Protein AF-A0A6I5VEW7-F1 (afdb_monomer)

Sequence (113 aa):
MPCRIVDDPEVFFAEQPADVEYAKALCRQCPVRETCLQGALERHEPWGVWGGELIVQGEVVARKRPRGRPRKHPRPEHEVPAQVLAAQTLAAKHLAELHARRALTKSRSERAA

Solvent-accessible surface area (backbone atoms only — not comparable to full-atom values): 6608 Å² total; per-residue (Å²): 105,46,84,77,69,50,93,62,63,60,46,36,61,44,87,50,53,69,45,40,54,48,33,24,60,49,33,62,76,31,92,56,21,68,63,44,31,50,56,38,47,76,67,43,36,59,60,32,52,38,44,42,41,37,30,52,77,34,37,84,41,99,69,68,76,75,89,73,82,79,63,96,66,75,74,80,73,83,71,76,52,69,68,59,58,50,51,55,52,51,53,53,51,52,52,53,50,52,51,52,52,51,51,54,55,51,58,51,55,66,72,73,110

Secondary structure (DSSP, 8-state):
-HHHHSS-GGGGG-SSHHHHHHHHHHHTT-TTHHHHHHHHHHTT--EEEETTEEEETTEEESSPPPSSPPPSSPPP-----HHHHHHHHHHHHHHHHHHHHHHHHHHHHHT--

Radius of gyration: 22.53 Å; Cα contacts (8 Å, |Δi|>4): 111; chains: 1; bounding box: 50×59×38 Å

Nearest PDB structures (foldseek):
  7kuf-assembly1_A  TM=9.473E-01  e=6.372E-09  Mycobacterium tuberculosis
  7kug-assembly2_C  TM=9.776E-01  e=2.924E-07  Mycobacterium tuberculosis H37Rv
  7kim-assembly1_Z  TM=9.119E-01  e=5.141E-07  Mycobacterium tuberculosis
  7kif-assembly1_Z  TM=9.169E-01  e=1.919E-06  Mycobacterium tuberculosis
  8dy9-assembly1_H  TM=8.401E-01  e=6.674E-03  Streptomyces venezuelae

Structure (mmCIF, N/CA/C/O backbone):
data_AF-A0A6I5VEW7-F1
#
_entry.id   AF-A0A6I5VEW7-F1
#
loop_
_atom_site.group_PDB
_atom_site.id
_atom_site.type_symbol
_atom_site.label_atom_id
_atom_site.label_alt_id
_atom_site.label_comp_id
_atom_site.label_asym_id
_atom_site.label_entity_id
_atom_site.label_seq_id
_atom_site.pdbx_PDB_ins_code
_atom_site.Cartn_x
_atom_site.Cartn_y
_atom_site.Cartn_z
_atom_site.occupancy
_atom_site.B_iso_or_equiv
_atom_site.auth_seq_id
_atom_site.auth_comp_id
_atom_site.auth_asym_id
_atom_site.auth_atom_id
_atom_site.pdbx_PDB_model_num
ATOM 1 N N . MET A 1 1 ? 0.199 -12.367 10.425 1.00 78.88 1 MET A N 1
ATOM 2 C CA . MET A 1 1 ? 0.376 -10.909 10.223 1.00 78.88 1 MET A CA 1
ATOM 3 C C . MET A 1 1 ? 1.711 -10.671 9.521 1.00 78.88 1 MET A C 1
ATOM 5 O O . MET A 1 1 ? 2.720 -10.711 10.212 1.00 78.88 1 MET A O 1
ATOM 9 N N . PRO A 1 2 ? 1.742 -10.469 8.189 1.00 84.19 2 PRO A N 1
ATOM 10 C CA . PRO A 1 2 ? 2.981 -10.393 7.398 1.00 84.19 2 PRO A CA 1
ATOM 11 C C . PRO A 1 2 ? 4.003 -9.373 7.920 1.00 84.19 2 PRO A C 1
ATOM 13 O O . PRO A 1 2 ? 5.163 -9.709 8.112 1.00 84.19 2 PRO A O 1
ATOM 16 N N . CYS A 1 3 ? 3.559 -8.165 8.273 1.00 84.25 3 CYS A N 1
ATOM 17 C CA . CYS A 1 3 ? 4.425 -7.091 8.776 1.00 84.25 3 CYS A CA 1
ATOM 18 C C . CYS A 1 3 ? 5.067 -7.333 10.154 1.00 84.25 3 CYS A C 1
ATOM 20 O O . CYS A 1 3 ? 5.865 -6.517 10.591 1.00 84.25 3 CYS A O 1
ATOM 22 N N . ARG A 1 4 ? 4.723 -8.425 10.850 1.00 85.94 4 ARG A N 1
ATOM 23 C CA . ARG A 1 4 ? 5.343 -8.812 12.132 1.00 85.94 4 ARG A CA 1
ATOM 24 C C . ARG A 1 4 ? 6.229 -10.054 12.040 1.00 85.94 4 ARG A C 1
ATOM 26 O O . ARG A 1 4 ? 6.861 -10.395 13.030 1.00 85.94 4 ARG A O 1
ATOM 33 N N . ILE A 1 5 ? 6.192 -10.768 10.914 1.00 87.06 5 ILE A N 1
ATOM 34 C CA . ILE A 1 5 ? 6.901 -12.047 10.731 1.00 87.06 5 ILE A CA 1
ATOM 35 C C . ILE A 1 5 ? 8.001 -11.971 9.675 1.00 87.06 5 ILE A C 1
ATOM 37 O O . ILE A 1 5 ? 8.804 -12.888 9.584 1.00 87.06 5 ILE A O 1
ATOM 41 N N . VAL A 1 6 ? 7.998 -10.931 8.842 1.00 88.00 6 VAL A N 1
ATOM 42 C CA . VAL A 1 6 ? 9.108 -10.657 7.931 1.00 88.00 6 VAL A CA 1
ATOM 43 C C . VAL A 1 6 ? 10.298 -10.194 8.767 1.00 88.00 6 VAL A C 1
ATOM 45 O O . VAL A 1 6 ? 10.125 -9.354 9.648 1.00 88.00 6 VAL A O 1
ATOM 48 N N . ASP A 1 7 ? 11.479 -10.741 8.477 1.00 86.06 7 ASP A N 1
ATOM 49 C CA . ASP A 1 7 ? 12.713 -10.462 9.223 1.00 86.06 7 ASP A CA 1
ATOM 50 C C . ASP A 1 7 ? 13.131 -8.985 9.148 1.00 86.06 7 ASP A C 1
ATOM 52 O O . ASP A 1 7 ? 13.680 -8.446 10.107 1.00 86.06 7 ASP A O 1
ATOM 56 N N . ASP A 1 8 ? 12.837 -8.327 8.023 1.00 88.69 8 ASP A N 1
ATOM 57 C CA . ASP A 1 8 ? 13.146 -6.919 7.786 1.00 88.69 8 ASP A CA 1
ATOM 58 C C . ASP A 1 8 ? 11.873 -6.046 7.699 1.00 88.69 8 ASP A C 1
ATOM 60 O O . ASP A 1 8 ? 11.175 -6.062 6.676 1.00 88.69 8 ASP A O 1
ATOM 64 N N . PRO A 1 9 ? 11.542 -5.263 8.745 1.00 90.06 9 PRO A N 1
ATOM 65 C CA . PRO A 1 9 ? 10.408 -4.344 8.720 1.00 90.06 9 PRO A CA 1
ATOM 66 C C . PRO A 1 9 ? 10.613 -3.141 7.783 1.00 90.06 9 PRO A C 1
ATOM 68 O O . PRO A 1 9 ? 9.616 -2.544 7.363 1.00 90.06 9 PRO A O 1
ATOM 71 N N . GLU A 1 10 ? 11.851 -2.807 7.396 1.00 92.88 10 GLU A N 1
ATOM 72 C CA . GLU A 1 10 ? 12.149 -1.674 6.505 1.00 92.88 10 GLU A CA 1
ATOM 73 C C . GLU A 1 10 ? 11.561 -1.871 5.102 1.00 92.88 10 GLU A C 1
ATOM 75 O O . GLU A 1 10 ? 11.325 -0.905 4.377 1.00 92.88 10 GLU A O 1
ATOM 80 N N . VAL A 1 11 ? 11.211 -3.106 4.726 1.00 94.00 11 VAL A N 1
ATOM 81 C CA . VAL A 1 11 ? 10.547 -3.396 3.448 1.00 94.00 11 VAL A CA 1
ATOM 82 C C . VAL A 1 11 ? 9.243 -2.607 3.266 1.00 94.00 11 VAL A C 1
ATOM 84 O O . VAL A 1 11 ? 8.923 -2.182 2.157 1.00 94.00 11 VAL A O 1
ATOM 87 N N . PHE A 1 12 ? 8.488 -2.349 4.342 1.00 95.81 12 PHE A N 1
ATOM 88 C CA . PHE A 1 12 ? 7.243 -1.565 4.281 1.00 95.81 12 PHE A CA 1
ATOM 89 C C . PHE A 1 12 ? 7.499 -0.059 4.145 1.00 95.81 12 PHE A C 1
ATOM 91 O O . PHE A 1 12 ? 6.587 0.706 3.831 1.00 95.81 12 PHE A O 1
ATOM 98 N N . PHE A 1 13 ? 8.751 0.345 4.307 1.00 95.44 13 PHE A N 1
ATOM 99 C CA . PHE A 1 13 ? 9.279 1.697 4.250 1.00 95.44 13 PHE A CA 1
ATOM 100 C C . PHE A 1 13 ? 10.259 1.820 3.069 1.00 95.44 13 PHE A C 1
ATOM 102 O O . PHE A 1 13 ? 11.284 2.495 3.118 1.00 95.44 13 PHE A O 1
ATOM 109 N N . ALA A 1 14 ? 9.944 1.160 1.954 1.00 92.44 14 ALA A N 1
ATOM 110 C CA . ALA A 1 14 ? 10.850 1.120 0.821 1.00 92.44 14 ALA A CA 1
ATOM 111 C C . ALA A 1 14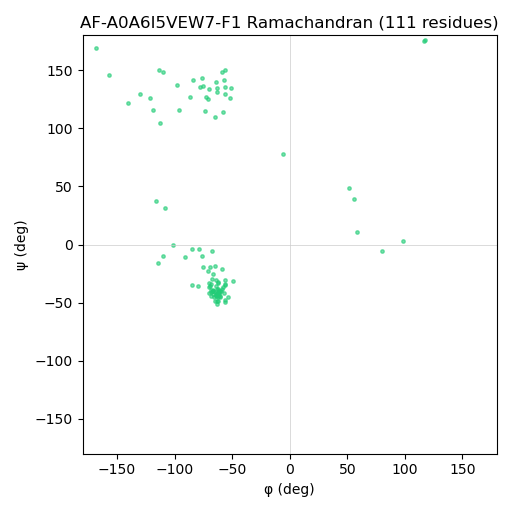 ? 10.882 2.413 -0.015 1.00 92.44 14 ALA A C 1
ATOM 113 O O . ALA A 1 14 ? 9.873 3.070 -0.322 1.00 92.44 14 ALA A O 1
ATOM 114 N N . GLU A 1 15 ? 12.080 2.748 -0.496 1.00 89.31 15 GLU A N 1
ATOM 115 C CA . GLU A 1 15 ? 12.274 3.872 -1.403 1.00 89.31 15 GLU A CA 1
ATOM 116 C C . GLU A 1 15 ? 12.030 3.536 -2.875 1.00 89.31 15 GLU A C 1
ATOM 118 O O . GLU A 1 15 ? 11.529 4.385 -3.621 1.00 89.31 15 GLU A O 1
ATOM 123 N N . GLN A 1 16 ? 12.373 2.323 -3.301 1.00 91.19 16 GLN A N 1
ATOM 124 C CA . GLN A 1 16 ? 12.299 1.934 -4.703 1.00 91.19 16 GLN A CA 1
ATOM 125 C C . GLN A 1 16 ? 10.885 1.483 -5.088 1.00 91.19 16 GLN A C 1
ATOM 127 O O . GLN A 1 16 ? 10.233 0.773 -4.322 1.00 91.19 16 GLN A O 1
ATOM 132 N N . PRO A 1 17 ? 10.396 1.827 -6.297 1.00 93.06 17 PRO A N 1
ATOM 133 C CA . PRO A 1 17 ? 9.074 1.394 -6.744 1.00 93.06 17 PRO A CA 1
ATOM 134 C C . PRO A 1 17 ? 8.868 -0.128 -6.733 1.00 93.06 17 PRO A C 1
ATOM 136 O O . PRO A 1 17 ? 7.765 -0.575 -6.441 1.00 93.06 17 PRO A O 1
ATOM 139 N N . ALA A 1 18 ? 9.904 -0.917 -7.040 1.00 92.56 18 ALA A N 1
ATOM 140 C CA . ALA A 1 18 ? 9.813 -2.379 -7.039 1.00 92.56 18 ALA A CA 1
ATOM 141 C C . ALA A 1 18 ? 9.565 -2.935 -5.628 1.00 92.56 18 ALA A C 1
ATOM 143 O O . ALA A 1 18 ? 8.669 -3.754 -5.431 1.00 92.56 18 ALA A O 1
ATOM 144 N N . ASP A 1 19 ? 10.296 -2.417 -4.646 1.00 94.25 19 ASP A N 1
ATOM 145 C CA . ASP A 1 19 ? 10.211 -2.849 -3.253 1.00 94.25 19 ASP A CA 1
ATOM 146 C C . ASP A 1 19 ? 8.888 -2.416 -2.604 1.00 94.25 19 ASP A C 1
ATOM 148 O O . ASP A 1 19 ? 8.301 -3.162 -1.825 1.00 94.25 19 ASP A O 1
ATOM 152 N N . VAL A 1 20 ? 8.338 -1.262 -3.005 1.00 95.94 20 VAL A N 1
ATOM 153 C CA . VAL A 1 20 ? 6.976 -0.854 -2.617 1.00 95.94 20 VAL A CA 1
ATOM 154 C C . VAL A 1 20 ? 5.937 -1.866 -3.104 1.00 95.94 20 VAL A C 1
ATOM 156 O O . VAL A 1 20 ? 5.046 -2.251 -2.348 1.00 95.94 20 VAL A O 1
ATOM 159 N N . GLU A 1 21 ? 6.026 -2.320 -4.355 1.00 95.94 21 GLU A N 1
ATOM 160 C CA . GLU A 1 21 ? 5.084 -3.315 -4.881 1.00 95.94 21 GLU A CA 1
ATOM 161 C C . GLU A 1 21 ? 5.262 -4.689 -4.216 1.00 95.94 21 GLU A C 1
ATOM 163 O O . GLU A 1 21 ? 4.270 -5.381 -3.959 1.00 95.94 21 GLU A O 1
ATOM 168 N N . TYR A 1 22 ? 6.496 -5.048 -3.855 1.00 94.94 22 TYR A N 1
ATOM 169 C CA . TYR A 1 22 ? 6.782 -6.228 -3.042 1.00 94.94 22 TYR A CA 1
ATOM 170 C C . TYR A 1 22 ? 6.137 -6.130 -1.649 1.00 94.94 22 TYR A C 1
ATOM 172 O O . TYR A 1 22 ? 5.383 -7.022 -1.250 1.00 94.94 22 TYR A O 1
ATOM 180 N N . ALA A 1 23 ? 6.312 -5.009 -0.949 1.00 96.25 23 ALA A N 1
ATOM 181 C CA . ALA A 1 23 ? 5.686 -4.761 0.347 1.00 96.25 23 ALA A CA 1
ATOM 182 C C . ALA A 1 23 ? 4.152 -4.805 0.281 1.00 96.25 23 ALA A C 1
ATOM 184 O O . ALA A 1 23 ? 3.503 -5.393 1.152 1.00 96.25 23 ALA A O 1
ATOM 185 N N . LYS A 1 24 ? 3.544 -4.261 -0.783 1.00 96.44 24 LYS A N 1
ATOM 186 C CA . LYS A 1 24 ? 2.095 -4.383 -1.012 1.00 96.44 24 LYS A CA 1
ATOM 187 C C . LYS A 1 24 ? 1.670 -5.839 -1.180 1.00 96.44 24 LYS A C 1
ATOM 189 O O . LYS A 1 24 ? 0.648 -6.241 -0.623 1.00 96.44 24 LYS A O 1
ATOM 194 N N . ALA A 1 25 ? 2.431 -6.641 -1.927 1.00 95.25 25 ALA A N 1
ATOM 195 C CA . ALA A 1 25 ? 2.143 -8.062 -2.118 1.00 95.25 25 ALA A CA 1
ATOM 196 C C . ALA A 1 25 ? 2.200 -8.854 -0.801 1.00 95.25 25 ALA A C 1
ATOM 198 O O . ALA A 1 25 ? 1.319 -9.680 -0.553 1.00 95.25 25 ALA A O 1
ATOM 199 N N . LEU A 1 26 ? 3.166 -8.550 0.069 1.00 94.25 26 LEU A N 1
ATOM 200 C CA . LEU A 1 26 ? 3.223 -9.104 1.423 1.00 94.25 26 LEU A CA 1
ATOM 201 C C . LEU A 1 26 ? 2.009 -8.666 2.251 1.00 94.25 26 LEU A C 1
ATOM 203 O O . LEU A 1 26 ? 1.320 -9.495 2.847 1.00 94.25 26 LEU A O 1
ATOM 207 N N . CYS A 1 27 ? 1.696 -7.367 2.251 1.00 95.25 27 CYS A N 1
ATOM 208 C CA . CYS A 1 27 ? 0.606 -6.806 3.047 1.00 95.25 27 CYS A CA 1
ATOM 209 C C . CYS A 1 27 ? -0.777 -7.343 2.628 1.00 95.25 27 CYS A C 1
ATOM 211 O O . CYS A 1 27 ? -1.649 -7.530 3.477 1.00 95.25 27 CYS A O 1
ATOM 213 N N . ARG A 1 28 ? -0.975 -7.685 1.345 1.00 93.50 28 ARG A N 1
ATOM 214 C CA . ARG A 1 28 ? -2.234 -8.247 0.816 1.00 93.50 28 ARG A CA 1
ATOM 215 C C . ARG A 1 28 ? -2.674 -9.560 1.476 1.00 93.50 28 ARG A C 1
ATOM 217 O O . ARG A 1 28 ? -3.864 -9.863 1.442 1.00 93.50 28 ARG A O 1
ATOM 224 N N . GLN A 1 29 ? -1.755 -10.288 2.108 1.00 92.00 29 GLN A N 1
ATOM 225 C CA . GLN A 1 29 ? -2.030 -11.536 2.833 1.00 92.00 29 GLN A CA 1
ATOM 226 C C . GLN A 1 29 ? -2.502 -11.300 4.282 1.00 92.00 29 GLN A C 1
ATOM 228 O O . GLN A 1 29 ? -2.804 -12.240 5.014 1.00 92.00 29 GLN A O 1
ATOM 233 N N . CYS A 1 30 ? -2.525 -10.046 4.737 1.00 95.56 30 CYS A N 1
ATOM 234 C CA . CYS A 1 30 ? -2.926 -9.685 6.088 1.00 95.56 30 CYS A CA 1
ATOM 235 C C . CYS A 1 30 ? -4.466 -9.694 6.237 1.00 95.56 30 CYS A C 1
ATOM 237 O O . CYS A 1 30 ? -5.153 -9.137 5.383 1.00 95.56 30 CYS A O 1
ATOM 239 N N . PRO A 1 31 ? -5.035 -10.262 7.318 1.00 95.75 31 PRO A N 1
ATOM 240 C CA . PRO A 1 31 ? -6.487 -10.279 7.523 1.00 95.75 31 PRO A CA 1
ATOM 241 C C . PRO A 1 31 ? -7.077 -8.931 7.974 1.00 95.75 31 PRO A C 1
ATOM 243 O O . PRO A 1 31 ? -8.270 -8.716 7.823 1.00 95.75 31 PRO A O 1
ATOM 246 N N . VAL A 1 32 ? -6.268 -8.009 8.511 1.00 96.75 32 VAL A N 1
ATOM 247 C CA . VAL A 1 32 ? -6.733 -6.722 9.081 1.00 96.75 32 VAL A CA 1
ATOM 248 C C . VAL A 1 32 ? -6.355 -5.518 8.214 1.00 96.75 32 VAL A C 1
ATOM 250 O O . VAL A 1 32 ? -6.070 -4.431 8.716 1.00 96.75 32 VAL A O 1
ATOM 253 N N . ARG A 1 33 ? -6.288 -5.715 6.895 1.00 97.06 33 ARG A N 1
ATOM 254 C CA . ARG A 1 33 ? -5.826 -4.697 5.937 1.00 97.06 33 ARG A CA 1
ATOM 255 C C . ARG A 1 33 ? -6.608 -3.398 6.021 1.00 97.06 33 ARG A C 1
ATOM 257 O O . ARG A 1 33 ? -5.996 -2.340 6.090 1.00 97.06 33 ARG A O 1
ATOM 264 N N . GLU A 1 34 ? -7.931 -3.495 6.049 1.00 97.56 34 GLU A N 1
ATOM 265 C CA . GLU A 1 34 ? -8.823 -2.334 6.063 1.00 97.56 34 GLU A CA 1
ATOM 266 C C . GLU A 1 34 ? -8.616 -1.498 7.326 1.00 97.56 34 GLU A C 1
ATOM 268 O O . GLU A 1 34 ? -8.322 -0.311 7.232 1.00 97.56 34 GLU A O 1
ATOM 273 N N . THR A 1 35 ? -8.643 -2.125 8.506 1.00 98.00 35 THR A N 1
ATOM 274 C CA . THR A 1 35 ? -8.390 -1.442 9.784 1.00 98.00 35 THR A CA 1
ATOM 275 C C . THR A 1 35 ? -6.979 -0.855 9.855 1.00 98.00 35 THR A C 1
ATOM 277 O O . THR A 1 35 ? -6.788 0.244 10.366 1.00 98.00 35 THR A O 1
ATOM 280 N N . CYS A 1 36 ? -5.981 -1.563 9.318 1.00 97.88 36 CYS A N 1
ATOM 281 C CA . CYS A 1 36 ? -4.604 -1.078 9.255 1.00 97.88 36 CYS A CA 1
ATOM 282 C C . CYS A 1 36 ? -4.474 0.173 8.373 1.00 97.88 36 CYS A C 1
ATOM 284 O O . CYS A 1 36 ? -3.799 1.119 8.776 1.00 97.88 36 CYS A O 1
ATOM 286 N N . LEU A 1 37 ? -5.134 0.189 7.209 1.00 98.12 37 LEU A N 1
ATOM 287 C CA . LEU A 1 37 ? -5.168 1.352 6.325 1.00 98.12 37 LEU A CA 1
ATOM 288 C C . LEU A 1 37 ? -5.894 2.526 6.984 1.00 98.12 37 LEU A C 1
ATOM 290 O O . LEU A 1 37 ? -5.349 3.622 7.013 1.00 98.12 37 LEU A O 1
ATOM 294 N N . GLN A 1 38 ? -7.079 2.292 7.556 1.00 98.50 38 GLN A N 1
ATOM 295 C CA . GLN A 1 38 ? -7.845 3.335 8.247 1.00 98.50 38 GLN A CA 1
ATOM 296 C C . GLN A 1 38 ? -7.024 3.991 9.358 1.00 98.50 38 GLN A C 1
ATOM 298 O O . GLN A 1 38 ? -6.860 5.206 9.358 1.00 98.50 38 GLN A O 1
ATOM 303 N N . GLY A 1 39 ? -6.395 3.195 10.227 1.00 98.25 39 G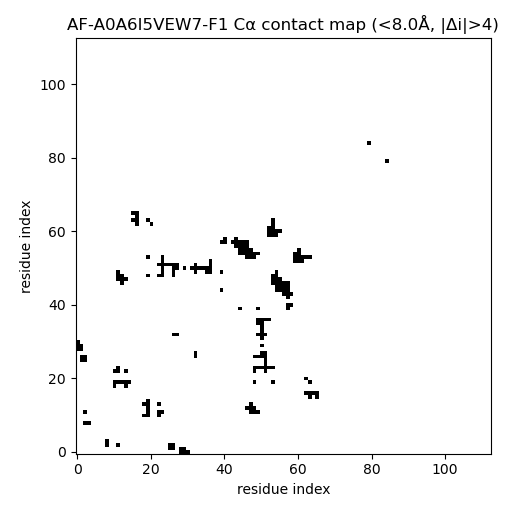LY A N 1
ATOM 304 C CA . GLY A 1 39 ? -5.561 3.746 11.293 1.00 98.25 39 GLY A CA 1
A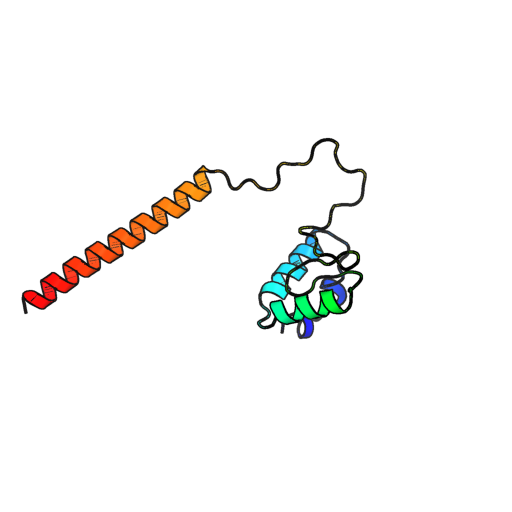TOM 305 C C . GLY A 1 39 ? -4.360 4.545 10.773 1.00 98.25 39 GLY A C 1
ATOM 306 O O . GLY A 1 39 ? -3.940 5.502 11.418 1.00 98.25 39 GLY A O 1
ATOM 307 N N . ALA A 1 40 ? -3.783 4.173 9.627 1.00 98.31 40 ALA A N 1
ATOM 308 C CA . ALA A 1 40 ? -2.686 4.932 9.026 1.00 98.31 40 ALA A CA 1
ATOM 309 C C . ALA A 1 40 ? -3.153 6.285 8.461 1.00 98.31 40 ALA A C 1
ATOM 311 O O . ALA A 1 40 ? -2.445 7.280 8.599 1.00 98.31 40 ALA A O 1
ATOM 312 N N . LEU A 1 41 ? -4.358 6.336 7.887 1.00 98.50 41 LEU A N 1
ATOM 313 C CA . LEU A 1 41 ? -4.973 7.577 7.411 1.00 98.50 41 LEU A CA 1
ATOM 314 C C . LEU A 1 41 ? -5.351 8.503 8.572 1.00 98.50 41 LEU A C 1
ATOM 316 O O . LEU A 1 41 ? -5.030 9.684 8.534 1.00 98.50 41 LEU A O 1
ATOM 320 N N . GLU A 1 42 ? -5.943 7.972 9.644 1.00 98.38 42 GLU A N 1
ATOM 321 C CA . GLU A 1 42 ? -6.280 8.746 10.850 1.00 98.38 42 GLU A CA 1
ATOM 322 C C . GLU A 1 42 ? -5.045 9.424 11.464 1.00 98.38 42 GLU A C 1
ATOM 324 O O . GLU A 1 42 ? -5.086 10.593 11.853 1.00 98.38 42 GLU A O 1
ATOM 329 N N . ARG A 1 43 ? -3.914 8.707 11.505 1.00 98.06 43 ARG A N 1
ATOM 330 C CA . ARG A 1 43 ? -2.634 9.240 11.999 1.00 98.06 43 ARG A CA 1
ATOM 331 C C . ARG A 1 43 ? -1.906 10.130 10.995 1.00 98.06 43 ARG A C 1
ATOM 333 O O . ARG A 1 43 ? -0.875 10.689 11.355 1.00 98.06 43 ARG A O 1
ATOM 340 N N . HIS A 1 44 ? -2.433 10.275 9.780 1.00 97.62 44 HIS A N 1
ATOM 341 C CA . HIS A 1 44 ? -1.781 10.984 8.683 1.00 97.62 44 HIS A CA 1
ATOM 342 C C . HIS A 1 44 ? -0.356 10.477 8.467 1.00 97.62 44 HIS A C 1
ATOM 344 O O . HIS A 1 44 ? 0.589 11.269 8.412 1.00 97.62 44 HIS A O 1
ATOM 350 N N . GLU A 1 45 ? -0.192 9.149 8.393 1.00 98.00 45 GLU A N 1
ATOM 351 C CA . GLU A 1 45 ? 1.151 8.591 8.324 1.00 98.00 45 GLU A CA 1
ATOM 352 C C . GLU A 1 45 ? 1.914 9.185 7.139 1.00 98.00 45 GLU A C 1
ATOM 354 O O . GLU A 1 45 ? 1.407 9.222 6.014 1.00 98.00 45 GLU A O 1
ATOM 359 N N . PRO A 1 46 ? 3.136 9.692 7.360 1.00 96.81 46 PRO A N 1
ATOM 360 C CA . PRO A 1 46 ? 3.803 10.493 6.348 1.00 96.81 46 PRO A CA 1
ATOM 361 C C . PRO A 1 46 ? 4.174 9.657 5.125 1.00 96.81 46 PRO A C 1
ATOM 363 O O . PRO A 1 46 ? 4.234 10.193 4.015 1.00 96.81 46 PRO A O 1
ATOM 366 N N . TRP A 1 47 ? 4.431 8.359 5.315 1.00 96.56 47 TRP A N 1
ATOM 367 C CA . TRP A 1 47 ? 4.801 7.448 4.243 1.00 96.56 47 TRP A CA 1
ATOM 368 C C . TRP A 1 47 ? 4.756 5.963 4.659 1.00 96.56 47 TRP A C 1
ATOM 370 O O . TRP A 1 47 ? 4.649 5.626 5.840 1.00 96.56 47 TRP A O 1
ATOM 380 N N . GLY A 1 48 ? 4.864 5.071 3.670 1.00 96.69 48 GLY A N 1
ATOM 381 C CA . GLY A 1 48 ? 5.021 3.621 3.858 1.00 96.69 48 GLY A CA 1
ATOM 382 C C . GLY A 1 48 ? 3.861 2.807 3.283 1.00 96.69 48 GLY A C 1
ATOM 383 O O . GLY A 1 48 ? 2.895 3.363 2.762 1.00 96.69 48 GLY A O 1
ATOM 384 N N . VAL A 1 49 ? 3.959 1.479 3.345 1.00 97.75 49 VAL A N 1
ATOM 385 C CA . VAL A 1 49 ? 2.909 0.557 2.896 1.00 97.75 49 VAL A CA 1
ATOM 386 C C . VAL A 1 49 ? 2.033 0.123 4.068 1.00 97.75 49 VAL A C 1
ATOM 388 O O . VAL A 1 49 ? 2.478 -0.598 4.958 1.00 97.75 49 VAL A O 1
ATOM 391 N N . TRP A 1 50 ? 0.754 0.492 4.014 1.00 97.69 50 TRP A N 1
ATOM 392 C CA . TRP A 1 50 ? -0.242 0.248 5.057 1.00 97.69 50 TRP A CA 1
ATOM 393 C C . TRP A 1 50 ? -1.498 -0.370 4.441 1.00 97.69 50 TRP A C 1
ATOM 395 O O . TRP A 1 50 ? -1.993 0.094 3.420 1.00 97.69 50 TRP A O 1
ATOM 405 N N . GLY A 1 51 ? -1.995 -1.475 5.003 1.00 97.12 51 GLY A N 1
ATOM 406 C CA . GLY A 1 51 ? -3.185 -2.179 4.487 1.00 97.12 51 GLY A CA 1
ATOM 407 C C . GLY A 1 51 ? -3.114 -2.681 3.030 1.00 97.12 51 GLY A C 1
ATOM 408 O O . GLY A 1 51 ? -4.116 -3.143 2.479 1.00 97.12 51 GLY A O 1
ATOM 409 N N . GLY A 1 52 ? -1.935 -2.656 2.407 1.00 96.44 52 GLY A N 1
ATOM 410 C CA . GLY A 1 52 ? -1.724 -3.003 0.999 1.00 96.44 52 GLY A CA 1
ATOM 411 C C . GLY A 1 52 ? -1.650 -1.799 0.064 1.00 96.44 52 GLY A C 1
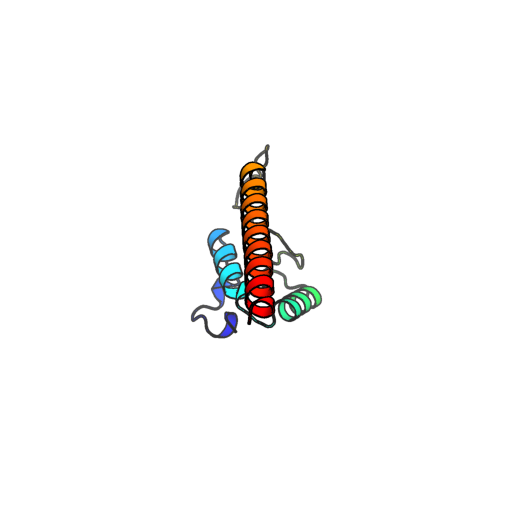ATOM 412 O O . GLY A 1 52 ? -1.474 -2.000 -1.135 1.00 96.44 52 GLY A O 1
ATOM 413 N N . GLU A 1 53 ? -1.720 -0.586 0.606 1.00 97.81 53 GLU A N 1
ATOM 414 C CA . GLU A 1 53 ? -1.622 0.666 -0.134 1.00 97.81 53 GLU A CA 1
ATOM 415 C C . GLU A 1 53 ? -0.355 1.431 0.234 1.00 97.81 53 GLU A C 1
ATOM 417 O O . GLU A 1 53 ? 0.150 1.318 1.348 1.00 97.81 53 GLU A O 1
ATOM 422 N N . LEU A 1 54 ? 0.175 2.206 -0.714 1.00 97.75 54 LEU A N 1
ATOM 423 C CA . LEU A 1 54 ? 1.270 3.131 -0.434 1.00 97.75 54 LEU A CA 1
ATOM 424 C C . LEU A 1 54 ? 0.668 4.446 0.053 1.00 97.75 54 LEU A C 1
ATOM 426 O O . LEU A 1 54 ? -0.138 5.041 -0.657 1.00 97.75 54 LEU A O 1
ATOM 430 N N . ILE A 1 55 ? 1.124 4.918 1.207 1.00 97.81 55 ILE A N 1
ATOM 431 C CA . ILE A 1 55 ? 0.837 6.258 1.704 1.00 97.81 55 ILE A CA 1
ATOM 432 C C . ILE A 1 55 ? 2.014 7.177 1.372 1.00 97.81 55 ILE A C 1
ATOM 434 O O . ILE A 1 55 ? 3.180 6.788 1.497 1.00 97.81 55 ILE A O 1
ATOM 438 N N . VAL A 1 56 ? 1.707 8.393 0.923 1.00 96.00 56 VAL A N 1
ATOM 439 C CA . VAL A 1 56 ? 2.664 9.484 0.717 1.00 96.00 56 VAL A CA 1
ATOM 440 C C . VAL A 1 56 ? 2.003 10.778 1.173 1.00 96.00 56 VAL A C 1
ATOM 442 O O . VAL A 1 56 ? 0.964 11.151 0.644 1.00 96.00 56 VAL A O 1
ATOM 445 N N . GLN A 1 57 ? 2.616 11.469 2.134 1.00 95.81 57 GLN A N 1
ATOM 446 C CA . GLN A 1 57 ? 2.088 12.706 2.721 1.00 95.81 57 GLN A CA 1
ATOM 447 C C . GLN A 1 57 ? 0.664 12.541 3.288 1.00 95.81 57 GLN A C 1
ATOM 449 O O . GLN A 1 57 ? -0.167 13.427 3.125 1.00 95.81 57 GLN A O 1
ATOM 454 N N . GLY A 1 58 ? 0.379 11.403 3.931 1.00 96.75 58 GLY A N 1
ATOM 455 C CA . GLY A 1 58 ? -0.940 11.096 4.497 1.00 96.75 58 GLY A CA 1
ATOM 456 C C . GLY A 1 58 ? -1.982 10.596 3.491 1.00 96.75 58 GLY A C 1
ATOM 457 O O . GLY A 1 58 ? -3.050 10.164 3.906 1.00 96.75 58 GLY A O 1
ATOM 458 N N . GLU A 1 59 ? -1.670 10.581 2.192 1.00 96.94 59 GLU A N 1
ATOM 459 C CA . GLU A 1 59 ? -2.612 10.215 1.130 1.00 96.94 59 GLU A CA 1
ATOM 460 C C . GLU A 1 59 ? -2.270 8.875 0.478 1.00 96.94 59 GLU A C 1
ATOM 462 O O . GLU A 1 59 ? -1.100 8.514 0.318 1.00 96.94 59 GLU A O 1
ATOM 467 N N . VAL A 1 60 ? -3.297 8.150 0.029 1.00 97.38 60 VAL A N 1
ATOM 468 C CA . VAL A 1 60 ? -3.114 6.907 -0.732 1.00 97.38 60 VAL A CA 1
ATOM 469 C C . VAL A 1 60 ? -2.631 7.216 -2.148 1.00 97.38 60 VAL A C 1
ATOM 471 O O . VAL A 1 60 ? -3.261 7.954 -2.905 1.00 97.38 60 VAL A O 1
ATOM 474 N N . VAL A 1 61 ? -1.533 6.578 -2.548 1.00 95.12 61 VAL A N 1
ATOM 475 C CA . VAL A 1 61 ?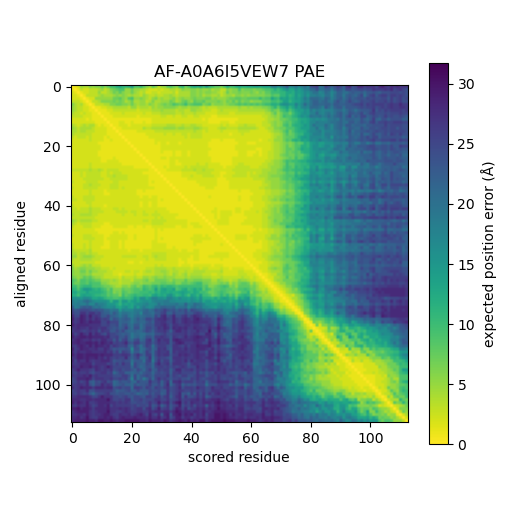 -0.948 6.691 -3.883 1.00 95.12 61 VAL A CA 1
ATOM 476 C C . VAL A 1 61 ? -0.870 5.320 -4.547 1.00 95.12 61 VAL A C 1
ATOM 478 O O . VAL A 1 61 ? -0.233 4.391 -4.053 1.00 95.12 61 VAL A O 1
ATOM 481 N N . ALA A 1 62 ? -1.435 5.211 -5.752 1.00 90.19 62 ALA A N 1
ATOM 482 C CA . ALA A 1 62 ? -1.493 3.948 -6.488 1.00 90.19 62 ALA A CA 1
ATOM 483 C C . ALA A 1 62 ? -0.110 3.325 -6.756 1.00 90.19 62 ALA A C 1
ATOM 485 O O . ALA A 1 62 ? 0.039 2.108 -6.707 1.00 90.19 62 ALA A O 1
ATOM 486 N N . ARG A 1 63 ? 0.923 4.135 -7.026 1.00 89.88 63 ARG A N 1
ATOM 487 C CA . ARG A 1 63 ? 2.299 3.669 -7.277 1.00 89.88 63 ARG A CA 1
ATOM 488 C C . ARG A 1 63 ? 3.334 4.750 -6.995 1.00 89.88 63 ARG A C 1
ATOM 490 O O . ARG A 1 63 ? 3.119 5.921 -7.316 1.00 89.88 63 ARG A O 1
ATOM 497 N N . LYS A 1 64 ? 4.508 4.351 -6.503 1.00 90.06 64 LYS A N 1
ATOM 498 C CA . LYS A 1 64 ? 5.650 5.262 -6.375 1.00 90.06 64 LYS A CA 1
ATOM 499 C C . LYS A 1 64 ? 6.209 5.586 -7.759 1.00 90.06 64 LYS A C 1
ATOM 501 O O . LYS A 1 64 ? 6.537 4.690 -8.538 1.00 90.06 64 LYS A O 1
ATOM 506 N N . ARG A 1 65 ? 6.304 6.874 -8.096 1.00 86.75 65 ARG A N 1
ATOM 507 C CA . ARG A 1 65 ? 6.925 7.306 -9.355 1.00 86.75 65 ARG A CA 1
ATOM 508 C C . ARG A 1 65 ? 8.451 7.189 -9.234 1.00 86.75 65 ARG A C 1
ATOM 510 O O . ARG A 1 65 ? 8.991 7.593 -8.206 1.00 86.75 65 ARG A O 1
ATOM 517 N N . PRO A 1 66 ? 9.155 6.670 -10.256 1.00 83.56 66 PRO A N 1
ATOM 518 C CA . PRO A 1 66 ? 10.612 6.714 -10.289 1.00 83.56 66 PRO A CA 1
ATOM 519 C C . PRO A 1 66 ? 11.120 8.153 -10.163 1.00 83.56 66 PRO A C 1
ATOM 521 O O . PRO A 1 66 ? 10.458 9.088 -10.623 1.00 83.56 66 PRO A O 1
ATOM 524 N N . ARG A 1 67 ? 12.309 8.320 -9.577 1.00 82.12 67 ARG A N 1
ATOM 525 C CA . ARG A 1 67 ? 12.982 9.622 -9.506 1.00 82.12 67 ARG A CA 1
ATOM 526 C C . ARG A 1 67 ? 13.226 10.175 -10.920 1.00 82.12 67 ARG A C 1
ATOM 528 O O . ARG A 1 67 ? 13.452 9.419 -11.865 1.00 82.12 67 ARG A O 1
ATOM 535 N N . GLY A 1 68 ? 13.207 11.501 -11.046 1.00 84.81 68 GLY A N 1
ATOM 536 C CA . GLY A 1 68 ? 13.451 12.217 -12.299 1.00 84.81 68 GLY A CA 1
ATOM 537 C C . GLY A 1 68 ? 12.246 13.016 -12.790 1.00 84.81 68 GLY A C 1
ATOM 538 O O . GLY A 1 68 ? 11.160 12.985 -12.211 1.00 84.81 68 GLY A O 1
ATOM 539 N N . ARG A 1 69 ? 12.450 13.772 -13.872 1.00 83.31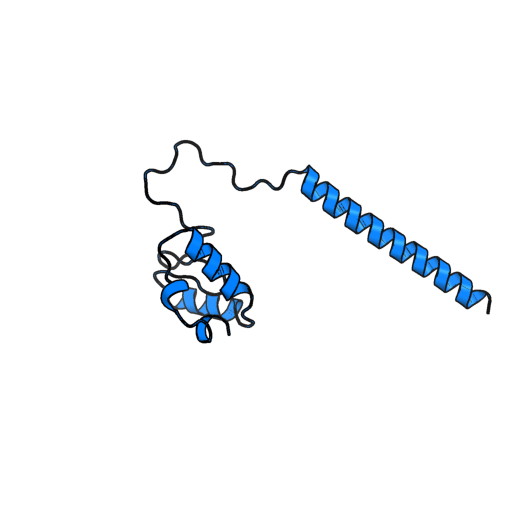 69 ARG A N 1
ATOM 540 C CA . ARG A 1 69 ? 11.403 14.614 -14.456 1.00 83.31 69 ARG A CA 1
ATOM 541 C C . ARG A 1 69 ? 10.247 13.739 -14.963 1.00 83.31 69 ARG A C 1
ATOM 543 O O . ARG A 1 69 ? 10.502 12.803 -15.728 1.00 83.31 69 ARG A O 1
ATOM 550 N N . PRO A 1 70 ? 8.983 14.058 -14.616 1.00 80.19 70 PRO A N 1
ATOM 551 C CA . PRO A 1 70 ? 7.832 13.406 -15.220 1.00 80.19 70 PRO A CA 1
ATOM 552 C C . PRO A 1 70 ? 7.930 13.448 -16.746 1.00 80.19 70 PRO A C 1
ATOM 554 O O . PRO A 1 70 ? 8.256 14.479 -17.339 1.00 80.19 70 PRO A O 1
ATOM 557 N N . ARG A 1 71 ? 7.663 12.316 -17.397 1.00 73.12 71 ARG A N 1
ATOM 558 C CA . ARG A 1 71 ? 7.637 12.266 -18.860 1.00 73.12 71 ARG A CA 1
ATOM 559 C C . ARG A 1 71 ? 6.498 13.153 -19.360 1.00 73.12 71 ARG A C 1
ATOM 561 O O . ARG A 1 71 ? 5.412 13.129 -18.791 1.00 73.12 71 ARG A O 1
ATOM 568 N N . LYS A 1 72 ? 6.744 13.895 -20.444 1.00 77.81 72 LYS A N 1
ATOM 569 C CA . LYS A 1 72 ? 5.744 14.770 -21.087 1.00 77.81 72 LYS A CA 1
ATOM 570 C C . LYS A 1 72 ? 4.476 14.008 -21.492 1.00 77.81 72 LYS A C 1
ATOM 572 O O . LYS A 1 72 ? 3.388 14.566 -21.462 1.00 77.81 72 LYS A O 1
ATOM 577 N N . HIS A 1 73 ? 4.633 12.729 -21.822 1.00 80.38 73 HIS A N 1
ATOM 578 C CA . HIS A 1 73 ? 3.540 11.816 -22.117 1.00 80.38 73 HIS A CA 1
ATOM 579 C C . HIS A 1 73 ? 3.567 10.674 -21.091 1.00 80.38 73 HIS A C 1
ATOM 581 O O . HIS A 1 73 ? 4.562 9.936 -21.037 1.00 80.38 73 HIS A O 1
ATOM 587 N N . PRO A 1 74 ? 2.530 10.539 -20.241 1.00 66.69 74 PRO A N 1
ATOM 588 C CA . PRO A 1 74 ? 2.380 9.373 -19.381 1.00 66.69 74 PRO A CA 1
ATOM 589 C C . PRO A 1 74 ? 2.362 8.110 -20.246 1.00 66.69 74 PRO A C 1
ATOM 591 O O . PRO A 1 74 ? 1.775 8.110 -21.327 1.00 66.69 74 PRO A O 1
ATOM 594 N N . ARG A 1 75 ? 2.986 7.019 -19.782 1.00 60.19 75 ARG A N 1
ATOM 595 C CA . ARG A 1 75 ? 2.653 5.714 -20.371 1.00 60.19 75 ARG A CA 1
ATOM 596 C C . ARG A 1 75 ? 1.178 5.444 -20.060 1.00 60.19 75 ARG A C 1
ATOM 598 O O . ARG A 1 75 ? 0.825 5.650 -18.895 1.00 60.19 75 ARG A O 1
ATOM 605 N N . PRO A 1 76 ? 0.373 4.977 -21.028 1.00 62.50 76 PRO A N 1
ATOM 606 C CA . PRO A 1 76 ? -0.966 4.490 -20.730 1.00 62.50 76 PRO A CA 1
ATOM 607 C C . PRO A 1 76 ? -0.854 3.453 -19.608 1.00 62.50 76 PRO A C 1
ATOM 609 O O . PRO A 1 76 ? 0.011 2.570 -19.625 1.00 62.50 76 PRO A O 1
ATOM 612 N N . GLU A 1 77 ? -1.623 3.673 -18.550 1.00 53.69 77 GLU A N 1
ATOM 613 C CA . GLU A 1 77 ? -1.595 2.856 -17.344 1.00 53.69 77 GLU A CA 1
ATOM 614 C C . GLU A 1 77 ? -2.283 1.544 -17.688 1.00 53.69 77 GLU A C 1
ATOM 616 O O . GLU A 1 77 ? -3.447 1.612 -18.045 1.00 53.69 77 GLU A O 1
ATOM 621 N N . HIS A 1 78 ? -1.552 0.415 -17.667 1.00 59.34 78 HIS A N 1
ATOM 622 C CA . HIS A 1 78 ? -1.987 -0.936 -18.072 1.00 59.34 78 HIS A CA 1
ATOM 623 C C . HIS A 1 78 ? -3.478 -1.044 -18.425 1.00 59.34 78 HIS A C 1
ATOM 625 O O . HIS A 1 78 ? -4.280 -1.538 -17.632 1.00 59.34 78 HIS A O 1
ATOM 631 N N . GLU A 1 79 ? -3.844 -0.591 -19.624 1.00 52.59 79 GLU A N 1
ATOM 632 C CA . GLU A 1 79 ? -5.153 -0.887 -20.175 1.00 52.59 79 GLU A CA 1
ATOM 633 C C . GLU A 1 79 ? -5.156 -2.395 -20.365 1.00 52.59 79 GLU A C 1
ATOM 635 O O . GLU A 1 79 ? -4.401 -2.928 -21.182 1.00 52.59 79 GLU A O 1
ATOM 640 N N . VAL A 1 80 ? -5.935 -3.100 -19.545 1.00 53.19 80 VAL A N 1
ATOM 641 C CA . VAL A 1 80 ? -6.194 -4.518 -19.770 1.00 53.19 80 VAL A CA 1
ATOM 642 C C . VAL A 1 80 ? -6.802 -4.584 -21.168 1.00 53.19 80 VAL A C 1
ATOM 644 O O . VAL A 1 80 ? -7.883 -4.020 -21.364 1.00 53.19 80 VAL A O 1
ATOM 647 N N . PRO A 1 81 ? -6.128 -5.190 -22.163 1.00 57.38 81 PRO A N 1
ATOM 648 C CA . PRO A 1 81 ? -6.620 -5.136 -23.529 1.00 57.38 81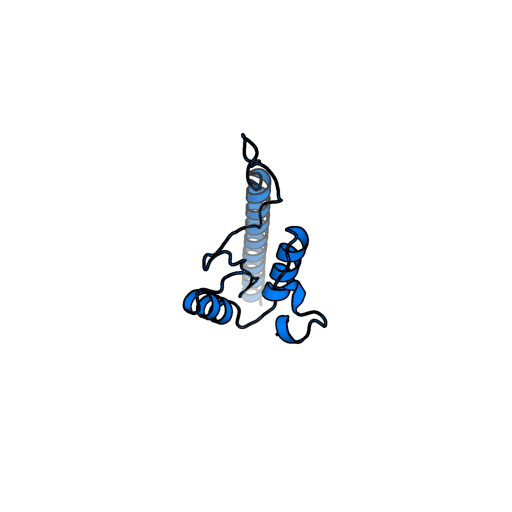 PRO A CA 1
ATOM 649 C C . PRO A 1 81 ? -8.041 -5.696 -23.559 1.00 57.38 81 PRO A C 1
ATOM 651 O O . PRO A 1 81 ? -8.283 -6.742 -22.956 1.00 57.38 81 PRO A O 1
ATOM 654 N N . ALA A 1 82 ? -8.977 -5.040 -24.251 1.00 58.50 82 ALA A N 1
ATOM 655 C CA . ALA A 1 82 ? -10.389 -5.453 -24.277 1.00 58.50 82 ALA A CA 1
ATOM 656 C C . ALA A 1 82 ? -10.571 -6.956 -24.594 1.00 58.50 82 ALA A C 1
ATOM 658 O O . ALA A 1 82 ? -11.453 -7.619 -24.056 1.00 58.50 82 ALA A O 1
ATOM 659 N N . GLN A 1 83 ? -9.663 -7.512 -25.399 1.00 54.59 83 GLN A N 1
ATOM 660 C CA . GLN A 1 83 ? -9.531 -8.940 -25.707 1.00 54.59 83 GLN A CA 1
ATOM 661 C C . GLN A 1 83 ? -9.296 -9.853 -24.485 1.00 54.59 83 GLN A C 1
ATOM 663 O O . GLN A 1 83 ? -9.872 -10.936 -24.419 1.00 54.59 83 GLN A O 1
ATOM 668 N N . VAL A 1 84 ? -8.512 -9.427 -23.489 1.00 60.09 84 VAL A N 1
ATOM 669 C CA . VAL A 1 84 ? -8.264 -10.185 -22.248 1.00 60.09 84 VAL A CA 1
ATOM 670 C C . VAL A 1 84 ? -9.523 -10.215 -21.377 1.00 60.09 84 VAL A C 1
ATOM 672 O O . VAL A 1 84 ? -9.888 -11.270 -20.858 1.00 60.09 84 VAL A O 1
ATOM 675 N N . LEU A 1 85 ? -10.238 -9.090 -21.273 1.00 61.88 85 LEU A N 1
ATOM 676 C CA . LEU A 1 85 ? -11.502 -9.009 -20.531 1.00 61.88 85 LEU A CA 1
ATOM 677 C C . LEU A 1 85 ? -12.623 -9.816 -21.216 1.00 61.88 85 LEU A C 1
ATOM 679 O O . LEU A 1 85 ? -13.398 -10.519 -20.558 1.00 61.88 85 LEU A O 1
ATOM 683 N N . ALA A 1 86 ? -12.673 -9.781 -22.550 1.00 62.47 86 ALA A N 1
ATOM 684 C CA . ALA A 1 86 ? -13.593 -10.589 -23.344 1.00 62.47 86 ALA A CA 1
ATOM 685 C C . ALA A 1 86 ? -13.337 -12.099 -23.174 1.00 62.47 86 ALA A C 1
ATOM 687 O O . ALA A 1 86 ? -14.288 -12.860 -22.984 1.00 62.47 86 ALA A O 1
ATOM 688 N N . ALA A 1 87 ? -12.071 -12.535 -23.168 1.00 60.81 87 ALA A N 1
ATOM 689 C CA . ALA A 1 87 ? -11.708 -13.941 -22.983 1.00 60.81 87 ALA A CA 1
ATOM 690 C C . ALA A 1 87 ? -12.118 -14.482 -21.600 1.00 60.81 87 ALA A C 1
ATOM 692 O O . ALA A 1 87 ? -12.682 -15.573 -21.506 1.00 60.81 87 ALA A O 1
ATOM 693 N N . GLN A 1 88 ? -11.917 -13.702 -20.532 1.00 61.09 88 GLN A N 1
ATOM 694 C CA . GLN A 1 88 ? -12.350 -14.075 -19.177 1.00 61.09 88 GLN A CA 1
ATOM 695 C C . GLN A 1 88 ? -13.878 -14.200 -19.078 1.00 61.09 88 GLN A C 1
ATOM 697 O O . GLN A 1 88 ? -14.395 -15.134 -18.463 1.00 61.09 88 GLN A O 1
ATOM 702 N N . THR A 1 89 ? -14.609 -13.310 -19.755 1.00 67.94 89 THR A N 1
ATOM 703 C CA . THR A 1 89 ? -16.078 -13.346 -19.805 1.00 67.94 89 THR A CA 1
ATOM 704 C C . THR A 1 89 ? -16.585 -14.579 -20.557 1.00 67.94 89 THR A C 1
ATOM 706 O O . THR A 1 89 ? -17.562 -15.203 -20.140 1.00 67.94 89 THR A O 1
ATOM 709 N N . LEU A 1 90 ? -15.923 -14.967 -21.651 1.00 73.19 90 LEU A N 1
ATOM 710 C CA . LEU A 1 90 ? -16.282 -16.162 -22.416 1.00 73.19 90 LEU A CA 1
ATOM 711 C C . LEU A 1 90 ? -16.032 -17.446 -21.610 1.00 73.19 90 LEU A C 1
ATOM 713 O O . LEU A 1 90 ? -16.895 -18.322 -21.581 1.00 73.19 90 LEU A O 1
ATOM 717 N N . ALA A 1 91 ? -14.899 -17.530 -20.905 1.00 71.25 91 ALA A N 1
ATOM 718 C CA . ALA A 1 91 ? -14.585 -18.663 -20.035 1.00 71.25 91 ALA A CA 1
ATOM 719 C C . ALA A 1 91 ? -15.601 -18.808 -18.886 1.00 71.25 91 ALA A C 1
ATOM 721 O O . ALA A 1 91 ? -16.096 -19.908 -18.634 1.00 71.25 91 ALA A O 1
ATOM 722 N N . ALA A 1 92 ? -15.982 -17.698 -18.242 1.00 70.00 92 ALA A N 1
ATOM 723 C CA . ALA A 1 92 ? -17.004 -17.696 -17.195 1.00 70.00 92 ALA A CA 1
ATOM 724 C C . ALA A 1 92 ? -18.382 -18.148 -17.719 1.00 70.00 92 ALA A C 1
ATOM 726 O O . ALA A 1 92 ? -19.056 -18.954 -17.075 1.00 70.00 92 ALA A O 1
ATOM 727 N N . LYS A 1 93 ? -18.780 -17.694 -18.916 1.00 74.38 93 LYS A N 1
ATOM 728 C CA . LYS A 1 93 ? -20.026 -18.126 -19.575 1.00 74.38 93 LYS A CA 1
ATOM 729 C C . LYS A 1 93 ? -20.020 -19.621 -19.899 1.00 74.38 93 LYS A C 1
ATOM 731 O O . LYS A 1 93 ? -21.006 -20.297 -19.625 1.00 74.38 93 LYS A O 1
ATOM 736 N N . HIS A 1 94 ? -18.910 -20.148 -20.417 1.00 87.06 94 HIS A N 1
ATOM 737 C CA . HIS A 1 94 ? -18.788 -21.570 -20.746 1.00 87.06 94 HIS A CA 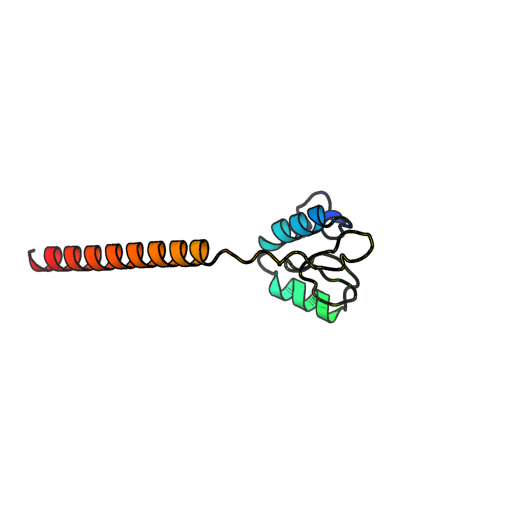1
ATOM 738 C C . HIS A 1 94 ? -18.901 -22.454 -19.494 1.00 87.06 94 HIS A C 1
ATOM 740 O O . HIS A 1 94 ? -19.596 -23.468 -19.511 1.00 87.06 94 HIS A O 1
ATOM 746 N N . LEU A 1 95 ? -18.279 -22.052 -18.379 1.00 80.44 95 LEU A N 1
ATOM 747 C CA . LEU A 1 95 ? -18.394 -22.774 -17.110 1.00 80.44 95 LEU A CA 1
ATOM 748 C C . LEU A 1 95 ? -19.835 -22.770 -16.574 1.00 80.44 95 LEU A C 1
ATOM 750 O O . LEU A 1 95 ? -20.337 -23.814 -16.154 1.00 80.44 95 LEU A O 1
ATOM 754 N N . ALA A 1 96 ? -20.518 -21.623 -16.636 1.00 78.44 96 ALA A N 1
ATOM 755 C CA . ALA A 1 96 ? -21.924 -21.513 -16.247 1.00 78.44 96 ALA A CA 1
ATOM 756 C C . ALA A 1 96 ? -22.828 -22.414 -17.107 1.00 78.44 96 ALA A C 1
ATOM 758 O O . ALA A 1 96 ? -23.720 -23.084 -16.586 1.00 78.44 96 ALA A O 1
ATOM 759 N N . GLU A 1 97 ? -22.560 -22.496 -18.411 1.00 84.12 97 GLU A N 1
ATOM 760 C CA . GLU A 1 97 ? -23.303 -23.359 -19.325 1.00 84.12 97 GLU A CA 1
ATOM 761 C C . GLU A 1 97 ? -23.050 -24.851 -19.055 1.00 84.12 97 GLU A C 1
ATOM 763 O O . GLU A 1 97 ? -23.993 -25.644 -19.023 1.00 84.12 97 GLU A O 1
ATOM 768 N N . LEU A 1 98 ? -21.804 -25.246 -18.770 1.00 83.50 98 LEU A N 1
ATOM 769 C CA . LEU A 1 98 ? -21.477 -26.611 -18.347 1.00 83.50 98 LEU A CA 1
ATOM 770 C C . LEU A 1 98 ? -22.168 -26.985 -17.029 1.00 83.50 98 LEU A C 1
ATOM 772 O O . LEU A 1 98 ? -22.691 -28.094 -16.906 1.00 83.50 98 LEU A O 1
ATOM 776 N N . HIS A 1 99 ? -22.219 -26.068 -16.059 1.00 89.50 99 HIS A N 1
ATOM 777 C CA . HIS A 1 99 ? -22.938 -26.277 -14.801 1.00 89.50 99 HIS A CA 1
ATOM 778 C C . HIS A 1 99 ? -24.445 -26.447 -15.025 1.00 89.50 99 HIS A C 1
ATOM 780 O O . HIS A 1 99 ? -25.035 -27.382 -14.481 1.00 89.50 99 HIS A O 1
ATOM 786 N N . ALA A 1 100 ? -25.060 -25.611 -15.867 1.00 81.50 100 ALA A N 1
ATOM 787 C CA . ALA A 1 100 ? -26.475 -25.724 -16.214 1.00 81.50 100 ALA A CA 1
ATOM 788 C C . ALA A 1 100 ? -26.785 -27.059 -16.914 1.00 81.50 100 ALA A C 1
ATOM 790 O O . ALA A 1 100 ? -27.718 -27.765 -16.530 1.00 81.50 100 ALA A O 1
ATOM 791 N N . ARG A 1 101 ? -25.956 -27.465 -17.885 1.00 85.56 101 ARG A N 1
ATOM 792 C CA . ARG A 1 101 ? -26.083 -28.761 -18.571 1.00 85.56 101 ARG A CA 1
ATOM 793 C C . ARG A 1 101 ? -25.953 -29.931 -17.595 1.00 85.56 101 ARG A C 1
ATOM 795 O O . ARG A 1 101 ? -26.771 -30.846 -17.637 1.00 85.56 101 ARG A O 1
ATOM 802 N N . ARG A 1 102 ? -24.982 -29.885 -16.676 1.00 83.81 102 ARG A N 1
ATOM 803 C CA . ARG A 1 102 ? -24.792 -30.908 -15.633 1.00 83.81 102 ARG A CA 1
ATOM 804 C C . ARG A 1 102 ? -25.969 -30.978 -14.651 1.00 83.81 102 ARG A C 1
ATOM 806 O O . ARG A 1 102 ? -26.330 -32.066 -14.211 1.00 83.81 102 ARG A O 1
ATOM 813 N N . ALA A 1 103 ? -26.585 -29.847 -14.313 1.00 78.50 103 ALA A N 1
ATOM 814 C CA . ALA A 1 103 ? -27.784 -29.818 -13.474 1.00 78.50 103 ALA A CA 1
ATOM 815 C C . ALA A 1 103 ? -28.990 -30.466 -14.181 1.00 78.50 103 ALA A C 1
ATOM 817 O O . ALA A 1 103 ? -29.726 -31.242 -13.571 1.00 78.50 103 ALA A O 1
ATOM 818 N N . LEU A 1 104 ? -29.150 -30.216 -15.485 1.00 75.12 104 LEU A N 1
ATOM 819 C CA . LEU A 1 104 ? -30.206 -30.820 -16.302 1.00 75.12 104 LEU A CA 1
ATOM 820 C C . LEU A 1 104 ? -30.021 -32.337 -16.465 1.00 75.12 104 LEU A C 1
ATOM 822 O O . LEU A 1 104 ? -31.002 -33.077 -16.378 1.00 75.12 104 LEU A O 1
ATOM 826 N N . THR A 1 105 ? -28.787 -32.823 -16.654 1.00 73.81 105 THR A N 1
ATOM 827 C CA . THR A 1 105 ? -28.525 -34.272 -16.722 1.00 73.81 105 THR A CA 1
ATOM 828 C C . THR A 1 105 ? -28.774 -34.964 -15.383 1.00 73.81 105 THR A C 1
ATOM 830 O O . THR A 1 105 ? -29.390 -36.028 -15.371 1.00 73.81 105 THR A O 1
ATOM 833 N N . LYS A 1 106 ? -28.395 -34.338 -14.259 1.00 70.62 106 LYS A N 1
ATOM 834 C CA . LYS A 1 106 ? -28.653 -34.858 -12.905 1.00 70.62 106 LYS A CA 1
ATOM 835 C C . LYS A 1 106 ? -30.154 -34.944 -12.581 1.00 70.62 106 LYS A C 1
ATOM 837 O O . LYS A 1 106 ? -30.629 -35.980 -12.127 1.00 70.62 106 LYS A O 1
ATOM 842 N N . SER A 1 107 ? -30.925 -33.906 -12.912 1.00 61.66 107 SER A N 1
ATOM 843 C CA . SER A 1 107 ? -32.384 -33.893 -12.708 1.00 61.66 107 SER A CA 1
ATOM 844 C C . SER A 1 107 ? -33.134 -34.912 -13.583 1.00 61.66 107 SER A C 1
ATOM 846 O O . SER A 1 107 ? -34.238 -35.343 -13.242 1.00 61.66 107 SER A O 1
ATOM 848 N N . ARG A 1 108 ? -32.556 -35.300 -14.728 1.00 64.06 108 ARG A N 1
ATOM 849 C CA . ARG A 1 108 ? -33.102 -36.342 -15.608 1.00 64.06 108 ARG A CA 1
ATOM 850 C C . ARG A 1 108 ? -32.787 -37.749 -15.094 1.00 64.06 108 ARG A C 1
ATOM 852 O O . ARG A 1 108 ? -33.645 -38.614 -15.220 1.00 64.06 108 ARG A O 1
ATOM 859 N N . SER A 1 109 ? -31.613 -37.971 -14.495 1.00 61.19 109 SER A N 1
ATOM 860 C CA . SER A 1 109 ? -31.294 -39.248 -13.839 1.00 61.19 109 SER A CA 1
ATOM 861 C C . SER A 1 109 ? -32.102 -39.471 -12.558 1.00 61.19 109 SER A C 1
ATOM 863 O O . SER A 1 109 ? -32.515 -40.592 -12.306 1.00 61.19 109 SER A O 1
ATOM 865 N N . GLU A 1 110 ? -32.387 -38.415 -11.788 1.00 58.94 110 GLU A N 1
ATOM 866 C CA . GLU A 1 110 ? -33.195 -38.498 -10.555 1.00 58.94 110 GLU A CA 1
ATOM 867 C C . GLU A 1 110 ? -34.685 -38.774 -10.818 1.00 58.94 110 GLU A C 1
ATOM 869 O O . GLU A 1 110 ? -35.371 -39.273 -9.940 1.00 58.94 110 GLU A O 1
ATOM 874 N N . ARG A 1 111 ? -35.196 -38.461 -12.018 1.00 58.72 111 ARG A N 1
ATOM 875 C CA . ARG A 1 111 ? -36.584 -38.751 -12.431 1.00 58.72 111 ARG A CA 1
ATOM 876 C C . ARG A 1 111 ? -36.765 -40.103 -13.127 1.00 58.72 111 ARG A C 1
ATOM 878 O O . ARG A 1 111 ? -37.898 -40.484 -13.399 1.00 58.72 111 ARG A O 1
ATOM 885 N N . ALA A 1 112 ? -35.669 -40.770 -13.482 1.00 56.81 112 ALA A N 1
ATOM 886 C CA . ALA A 1 112 ? -35.672 -42.072 -14.151 1.00 56.81 112 ALA A CA 1
ATOM 887 C C . ALA A 1 112 ? -35.386 -43.245 -13.189 1.00 56.81 112 ALA A C 1
ATOM 889 O O . ALA A 1 112 ? -35.352 -44.388 -13.643 1.00 56.81 112 ALA A O 1
ATOM 890 N N . ALA A 1 113 ? -35.165 -42.950 -11.903 1.00 51.34 113 ALA A N 1
ATOM 891 C CA . ALA A 1 113 ? -35.030 -43.898 -10.797 1.00 51.34 113 ALA A CA 1
ATOM 892 C C . ALA A 1 113 ? -36.300 -43.870 -9.938 1.00 51.34 113 ALA A C 1
ATOM 894 O O . ALA A 1 113 ? -36.664 -44.946 -9.417 1.00 51.34 113 ALA A O 1
#

Mean predicted aligned error: 12.78 Å

Foldseek 3Di:
DQCVPPPDNCLQVDDDQVSVQVNLVSLCPDPCLVVQLVVLLVVLPCFGATSSFTHHSSDTDRTDDDDDDPDPDDDPDPPVPVVNVVVVVVVVVVVVVVVVVVVVVVVVVVVVD

pLDDT: mean 83.85, std 14.44, range [51.34, 98.5]

=== Feature glossary ===
The record interleaves many kinds of information about one protein. Here is each kind framed as the question it answers.

Q: What does the local fold look like, residue by residue?
A: A 3Di character summarizes, for each residue, the relative orientation of the Cα frame of its nearest spatial neighbor. Because it encodes fold topology rather than chemistry, 3Di alignments detect remote structural similarity that sequence alignment misses.

Q: Which residues are in helices, strands, or loops?
A: Secondary structure is the local, repeating backbone conformation. DSSP classifies it into eight states by reading the hydrogen-bond network: three helix types (H, G, I), two β types (E, B), two non-regular types (T, S), and unstructured coil (-).

Q: How big and how compact is the whole molecule?
A: Three whole-structure scalars: the radius of gyration (RMS distance of Cα from centroid, in Å), the count of Cα–Cα contacts (pairs closer than 8 Å and separated by more than four residues in sequence — i.e. tertiary, not local, contacts), and the bounding-box dimensions. Together they distinguish compact globular folds from extended fibres or disordered chains.

Q: How confident is the AlphaFold model at each residue?
A: For AlphaFold models, the B-factor field carries pLDDT — the model's own estimate of local accuracy on a 0–100 scale. Regions with pLDDT<50 should be treated as essentially unmodeled; they often correspond to intrinsically disordered segments.

Q: What family and function is it annotated with?
A: Functional annotations link the protein to curated databases. InterPro entries identify conserved domains and families by matching the sequence against member-database signatures (Pfam, PROSITE, CDD, …). Gene Ontology (GO) terms describe molecular function, biological process, and cellular component in a controlled vocabulary. CATH places the structure in a hierarchical fold classification (Class/Architecture/Topology/Homologous-superfamily). The organism is the source species.

Q: What known structures does this most resemble?
A: Nearest PDB neighbors are the top structural matches found b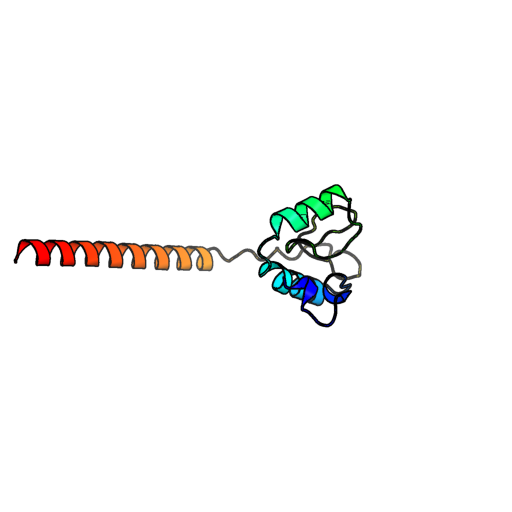y Foldseek when searching this structure against the entire Protein Data Bank. Each hit reports a TM-score (0 to 1; >0.5 almost always implies the same fold) and an E-value. These are *structural* homologs — they may share no detectable sequence similarity.

Q: Which residues are buried vs exposed?
A: Solvent-accessible surface area (SASA) is the area in Å² traced out by the centre of a 1.4 Å probe sphere (a water molecule) rolled over the protein's van der Waals surface (Shrake–Rupley / Lee–Richards construction). Buried residues have near-zero SASA; fully exposed residues can exceed 200 Å². The total SASA scales roughly with the number of surface residues.

Q: What are the backbone torsion angles?
A: φ (phi) and ψ (psi) are the two rotatable backbone dihedrals per residue: φ is the C(i-1)–N–Cα–C torsion, ψ is the N–Cα–C–N(i+1) torsion, both in degrees on (−180°, 180°]. α-helical residues cluster near (−60°, −45°); β-strand residues near (−120°, +130°). A Ramachandran plot is simply a scatter of (φ, ψ) for every residue.

Q: Are the domains correctly placed relative to each other?
A: Predicted aligned error is AlphaFold's pairwise confidence. Unlike pLDDT (per-residue), PAE is per-residue-pair and captures whether two parts of the structure are correctly placed relative to each other. Units are ångströms of expected positional error.

Q: What if only a Cα trace is available?
A: P-SEA three-state annotation labels each residue as helix, strand, or coil based purely on the geometry of the Cα trace. It serves as a fallback when the full backbone (and thus DSSP) is unavailable.

Q: What is the amino-acid chain?
A: This is the polypeptide sequence — one letter per residue, N-terminus first. Length ranges from a few dozen residues for small domains to over a thousand for large multi-domain proteins.

Q: What do the rendered images show?
A: The six renders are orthographic views along the three Cartesian axes in both directions. Representation (cartoon, sticks, or surface) and color scheme (sequence-rainbow or by-chain) vary across proteins so the training set covers all the common visualization conventions.

Q: What do the diagnostic plots show?
A: Plot images: a contact map (which residues are close in 3D, as an N×N binary image), a Ramachandran scatter (backbone torsion angles, revealing secondary-structure composition at a glance), and — for AlphaFold structures — a PAE heatmap (pairwise prediction confidence).

Q: How mobile is each atom in the crystal?
A: B-factor (Debye–Waller factor) reflects atomic displacement in the crystal lattice. It is an experimental observable (units Å²), not a prediction; low values mean the atom is pinned down, high values mean it moves or is heterogeneous across the crystal.

Q: Where is each backbone atom in 3D?
A: The mmCIF table is the protein's shape written out atom by atom. For each backbone N, Cα, C, and carbonyl O, it records an (x, y, z) coordinate triple in Å plus the residue type, chain letter, and residue number.